Protein AF-W6N9U9-F1 (afdb_monomer_lite)

Foldseek 3Di:
DQPLPPADLVPLVSLVVVLVVLLVVLVVLLVVLCVQQVDLVDADPCNQVSLVVSVVVLVVSLVSNVVSLVVSLVVLVVVLVVDD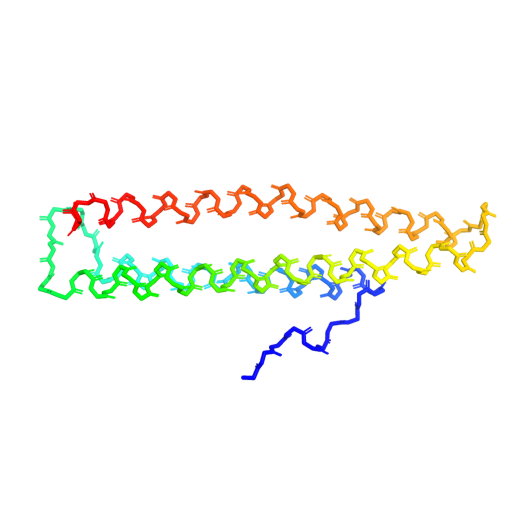PPDPVNVVSVVSNVVSVVVVVVSVVSSVVSVVSSCSRCVVVD

Sequence (126 aa):
MSSSAQVDCKDLAAFMTRLGALRKADDSVIIELNDALPTQSFHPKNSRATCEHVGKRLAELQLERIALIERCLSENQQQENSVPQGTMEARLLRNTIRQIRAEFEVEEIIGARTRKAVDERCGKIF

InterPro domains:
  IPR019171 Intermembrane space protein MIX23 [PF09774] (9-88)
  IPR019171 Intermembrane space protein MIX23 [PTHR31905] (3-125)

pLDDT: mean 87.93, std 12.4, range [34.09, 97.5]

Structure (mmCIF, N/CA/C/O backbone):
data_AF-W6N9U9-F1
#
_entry.id   AF-W6N9U9-F1
#
loop_
_atom_site.group_PDB
_atom_site.id
_atom_site.type_symbol
_atom_site.label_atom_id
_atom_site.label_alt_id
_atom_site.label_comp_id
_atom_site.label_asym_id
_atom_site.label_entity_id
_atom_site.label_seq_id
_atom_site.pdbx_PDB_ins_code
_atom_site.Cartn_x
_atom_site.Cartn_y
_atom_site.Cartn_z
_atom_site.occupancy
_atom_site.B_iso_or_equiv
_atom_site.auth_seq_id
_atom_site.auth_comp_id
_atom_site.auth_asym_id
_atom_site.auth_atom_id
_atom_site.pdbx_PDB_model_num
ATOM 1 N N . MET A 1 1 ? 14.512 -11.206 4.074 1.00 34.09 1 MET A N 1
ATOM 2 C CA . MET A 1 1 ? 13.668 -11.474 5.260 1.00 34.09 1 MET A CA 1
ATOM 3 C C . MET A 1 1 ? 12.483 -10.528 5.176 1.00 34.09 1 MET A C 1
ATOM 5 O O . MET A 1 1 ? 12.710 -9.334 5.050 1.00 34.09 1 MET A O 1
ATOM 9 N N . SER A 1 2 ? 11.263 -11.065 5.097 1.00 39.62 2 SER A N 1
ATOM 10 C CA . SER A 1 2 ? 10.049 -10.301 4.779 1.00 39.62 2 SER A CA 1
ATOM 11 C C . SER A 1 2 ? 9.704 -9.330 5.907 1.00 39.62 2 SER A C 1
ATOM 13 O O . SER A 1 2 ? 9.392 -9.738 7.023 1.00 39.62 2 SER A O 1
ATOM 15 N N . SER A 1 3 ? 9.772 -8.037 5.617 1.00 51.97 3 SER A N 1
ATOM 16 C CA . SER A 1 3 ? 9.519 -6.926 6.546 1.00 51.97 3 SER A CA 1
ATOM 17 C C . SER A 1 3 ? 8.032 -6.704 6.882 1.00 51.97 3 SER A C 1
ATOM 19 O O . SER A 1 3 ? 7.674 -5.705 7.502 1.00 51.97 3 SER A O 1
ATOM 21 N N . SER A 1 4 ? 7.158 -7.640 6.512 1.00 51.28 4 SER A N 1
ATOM 22 C CA . SER A 1 4 ? 5.743 -7.667 6.896 1.00 51.28 4 SER A CA 1
ATOM 23 C C . SER A 1 4 ? 5.505 -8.071 8.362 1.00 51.28 4 SER A C 1
ATOM 25 O O . SER A 1 4 ? 4.443 -7.780 8.904 1.00 51.28 4 SER A O 1
ATOM 27 N N . ALA A 1 5 ? 6.484 -8.687 9.036 1.00 55.97 5 ALA A N 1
ATOM 28 C CA . ALA A 1 5 ? 6.303 -9.280 10.366 1.00 55.97 5 ALA A CA 1
ATOM 29 C C . ALA A 1 5 ? 6.328 -8.296 11.562 1.00 55.97 5 ALA A C 1
ATOM 31 O O . ALA A 1 5 ? 6.091 -8.723 12.687 1.00 55.97 5 ALA A O 1
ATOM 32 N N . GLN A 1 6 ? 6.608 -7.002 11.360 1.00 75.50 6 GLN A N 1
ATOM 33 C CA . GLN A 1 6 ? 6.885 -6.053 12.459 1.00 75.50 6 GLN A CA 1
ATOM 34 C C . GLN A 1 6 ? 5.933 -4.849 12.548 1.00 75.50 6 GLN A C 1
ATOM 36 O O . GLN A 1 6 ? 6.245 -3.863 13.208 1.00 75.50 6 GLN A O 1
ATOM 41 N N . VAL A 1 7 ? 4.779 -4.900 11.882 1.00 91.19 7 VAL A N 1
ATOM 42 C CA . VAL A 1 7 ? 3.794 -3.807 11.934 1.00 91.19 7 VAL A CA 1
ATOM 43 C C . VAL A 1 7 ? 2.706 -4.170 12.924 1.00 91.19 7 VAL A C 1
ATOM 45 O O . VAL A 1 7 ? 2.032 -5.185 12.723 1.00 91.19 7 VAL A O 1
ATOM 48 N N . ASP A 1 8 ? 2.535 -3.326 13.939 1.00 93.31 8 ASP A N 1
ATOM 49 C CA . ASP A 1 8 ? 1.359 -3.332 14.802 1.00 93.31 8 ASP A CA 1
ATOM 50 C C . ASP A 1 8 ? 0.169 -2.759 14.025 1.00 93.31 8 ASP A C 1
ATOM 52 O O . ASP A 1 8 ? 0.121 -1.569 13.719 1.00 93.31 8 ASP A O 1
ATOM 56 N N . CYS A 1 9 ? -0.787 -3.617 13.674 1.00 94.31 9 CYS A N 1
ATOM 57 C CA . CYS A 1 9 ? -1.967 -3.221 12.916 1.00 94.31 9 CYS A CA 1
ATOM 58 C C . CYS A 1 9 ? -2.978 -2.406 13.735 1.00 94.31 9 CYS A C 1
ATOM 60 O O . CYS A 1 9 ? -3.915 -1.856 13.154 1.00 94.31 9 CYS A O 1
ATOM 62 N N . LYS A 1 10 ? -2.816 -2.320 15.062 1.00 89.94 10 LYS A N 1
ATOM 63 C CA . LYS A 1 10 ? -3.651 -1.478 15.933 1.00 89.94 10 LYS A CA 1
ATOM 64 C C . LYS A 1 10 ? -3.230 -0.013 15.869 1.00 89.94 10 LYS A C 1
ATOM 66 O O . LYS A 1 10 ? -4.052 0.876 16.091 1.00 89.94 10 LYS A O 1
ATOM 71 N N . ASP A 1 11 ? -1.969 0.236 15.529 1.00 94.50 11 ASP A N 1
ATOM 72 C CA . ASP A 1 11 ? -1.463 1.563 15.218 1.00 94.50 11 ASP A CA 1
ATOM 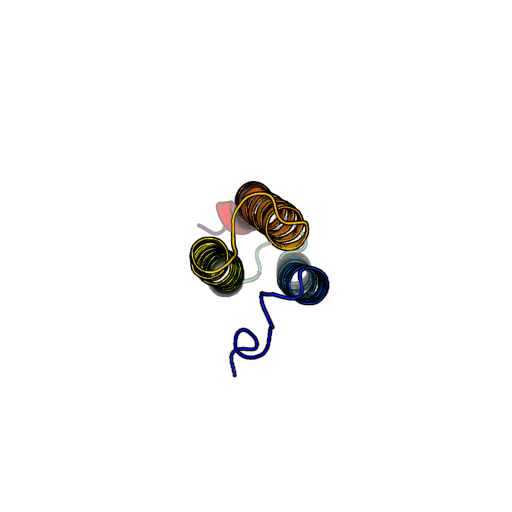73 C C . ASP A 1 11 ? -1.665 1.858 13.725 1.00 94.50 11 ASP A C 1
ATOM 75 O O . ASP A 1 11 ? -0.884 1.470 12.849 1.00 94.50 11 ASP A O 1
ATOM 79 N N . LEU A 1 12 ? -2.737 2.594 13.435 1.00 95.06 12 LEU A N 1
ATOM 80 C CA . LEU A 1 12 ? -3.058 3.044 12.086 1.00 95.06 12 LEU A CA 1
ATOM 81 C C . LEU A 1 12 ? -1.899 3.828 11.442 1.00 95.06 12 LEU A C 1
ATOM 83 O O . LEU A 1 12 ? -1.664 3.685 10.243 1.00 95.06 12 LEU A O 1
ATOM 87 N N . ALA A 1 13 ? -1.153 4.631 12.205 1.00 95.62 13 ALA A N 1
ATOM 88 C CA . ALA A 1 13 ? -0.032 5.394 11.664 1.00 95.62 13 ALA A CA 1
ATOM 89 C C . ALA A 1 13 ? 1.140 4.478 11.283 1.00 95.62 13 ALA A C 1
ATOM 91 O O . ALA A 1 13 ? 1.751 4.674 10.226 1.00 95.62 13 ALA A O 1
ATOM 92 N N . ALA A 1 14 ? 1.422 3.449 12.088 1.00 94.88 14 ALA A N 1
ATOM 93 C CA . ALA A 1 14 ? 2.426 2.436 11.766 1.00 94.88 14 ALA A CA 1
ATOM 94 C C . ALA A 1 14 ? 2.053 1.658 10.492 1.00 94.88 14 ALA A C 1
ATOM 96 O O . ALA A 1 14 ? 2.888 1.505 9.593 1.00 94.88 14 ALA A O 1
ATOM 97 N N . PHE A 1 15 ? 0.788 1.238 10.372 1.00 96.00 15 PHE A N 1
ATOM 98 C CA . PHE A 1 15 ? 0.259 0.604 9.161 1.00 96.00 15 PHE A CA 1
ATOM 99 C C . PHE A 1 15 ? 0.429 1.494 7.923 1.00 96.00 15 PHE A C 1
ATOM 101 O O . PHE A 1 15 ? 1.043 1.067 6.941 1.00 96.00 15 PHE A O 1
ATOM 108 N N . MET A 1 16 ? -0.040 2.744 7.980 1.00 96.31 16 MET A N 1
ATOM 109 C CA . MET A 1 16 ? 0.037 3.683 6.854 1.00 96.31 16 MET A CA 1
ATOM 110 C C . MET A 1 16 ? 1.485 3.978 6.450 1.00 96.31 16 MET A C 1
ATOM 112 O O . MET A 1 16 ? 1.812 4.014 5.262 1.00 96.31 16 MET A O 1
ATOM 116 N N . THR A 1 17 ? 2.378 4.132 7.431 1.00 95.81 17 THR A N 1
ATOM 117 C CA . THR A 1 17 ? 3.812 4.355 7.195 1.00 95.81 17 THR A CA 1
ATOM 118 C C . THR A 1 17 ? 4.430 3.178 6.452 1.00 95.81 17 THR A C 1
ATOM 120 O O . THR A 1 17 ? 5.135 3.365 5.456 1.00 95.81 17 THR A O 1
ATOM 123 N N . ARG A 1 18 ? 4.140 1.951 6.896 1.00 95.00 18 ARG A N 1
ATOM 124 C CA . ARG A 1 18 ? 4.647 0.745 6.244 1.00 95.00 18 ARG A CA 1
ATOM 125 C C . ARG A 1 18 ? 4.095 0.586 4.834 1.00 95.00 18 ARG A C 1
ATOM 127 O O . ARG A 1 18 ? 4.870 0.314 3.918 1.00 95.00 18 ARG A O 1
ATOM 134 N N . LEU A 1 19 ? 2.784 0.735 4.659 1.00 95.81 19 LEU A N 1
ATOM 135 C CA . LEU A 1 19 ? 2.144 0.594 3.355 1.00 95.81 19 LEU A CA 1
ATOM 136 C C . LEU A 1 19 ? 2.698 1.626 2.363 1.00 95.81 19 LEU A C 1
ATOM 138 O O . LEU A 1 19 ? 3.021 1.286 1.226 1.00 95.81 19 LEU A O 1
ATOM 142 N N . GLY A 1 20 ? 2.915 2.864 2.816 1.00 94.81 20 GLY A N 1
ATOM 143 C CA . GLY A 1 20 ? 3.592 3.897 2.037 1.00 94.81 20 GLY A CA 1
ATOM 144 C C . GLY A 1 20 ? 5.028 3.526 1.655 1.00 94.81 20 GLY A C 1
ATOM 145 O O . GLY A 1 20 ? 5.426 3.731 0.511 1.00 94.81 20 GLY A O 1
ATOM 146 N N . ALA A 1 21 ? 5.806 2.941 2.571 1.00 93.75 21 ALA A N 1
ATOM 147 C CA . ALA A 1 21 ? 7.161 2.470 2.272 1.00 93.75 21 ALA A CA 1
ATOM 148 C C . ALA A 1 21 ? 7.172 1.344 1.222 1.00 93.75 21 ALA A C 1
ATOM 150 O O . ALA A 1 21 ? 8.016 1.355 0.329 1.00 93.75 21 ALA A O 1
ATOM 151 N N . LEU A 1 22 ? 6.214 0.415 1.288 1.00 92.94 22 LEU A N 1
ATOM 152 C CA . LEU A 1 22 ? 6.047 -0.637 0.283 1.00 92.94 22 LEU A CA 1
ATOM 153 C C . LEU A 1 22 ? 5.659 -0.084 -1.091 1.00 92.94 22 LEU A C 1
ATOM 155 O O . LEU A 1 22 ? 6.148 -0.575 -2.100 1.00 92.94 22 LEU A O 1
ATOM 159 N N . ARG A 1 23 ? 4.817 0.953 -1.146 1.00 93.38 23 ARG A N 1
ATOM 160 C CA . ARG A 1 23 ? 4.450 1.620 -2.408 1.00 93.38 23 ARG A CA 1
ATOM 161 C C . ARG A 1 23 ? 5.634 2.358 -3.032 1.00 93.38 23 ARG A C 1
ATOM 163 O O . ARG A 1 23 ? 5.837 2.262 -4.232 1.00 93.38 23 ARG A O 1
ATOM 170 N N . LYS A 1 24 ? 6.477 3.009 -2.223 1.00 92.25 24 LYS A N 1
ATOM 171 C CA . LYS A 1 24 ? 7.729 3.629 -2.705 1.00 92.25 24 LYS A CA 1
ATOM 172 C C . LYS A 1 24 ? 8.717 2.617 -3.292 1.00 92.25 24 LYS A C 1
ATOM 174 O O . LYS A 1 24 ? 9.567 2.995 -4.090 1.00 92.25 24 LYS A O 1
ATOM 179 N N . ALA A 1 25 ? 8.636 1.342 -2.903 1.00 91.50 25 ALA A N 1
ATOM 180 C CA . ALA A 1 25 ? 9.469 0.306 -3.507 1.00 91.50 25 ALA A CA 1
ATOM 181 C C . ALA A 1 25 ? 9.107 0.064 -4.985 1.00 91.50 25 ALA A C 1
ATOM 183 O O . ALA A 1 25 ? 10.001 -0.273 -5.761 1.00 91.50 25 ALA A O 1
ATOM 184 N N . ASP A 1 26 ? 7.850 0.298 -5.385 1.00 89.31 26 ASP A N 1
ATOM 185 C CA . ASP A 1 26 ? 7.438 0.226 -6.792 1.00 89.31 26 ASP A CA 1
ATOM 186 C C . ASP A 1 26 ? 8.149 1.300 -7.624 1.00 89.31 26 ASP A C 1
ATOM 188 O O . ASP A 1 26 ? 8.626 0.996 -8.715 1.00 89.31 26 ASP A O 1
ATOM 192 N N . ASP A 1 27 ? 8.293 2.525 -7.100 1.00 88.50 27 ASP A N 1
ATOM 193 C CA . ASP A 1 27 ? 8.977 3.624 -7.799 1.00 88.50 27 ASP A CA 1
ATOM 194 C C . ASP A 1 27 ? 10.414 3.238 -8.168 1.00 88.50 27 ASP A C 1
ATOM 196 O O . ASP A 1 27 ? 10.839 3.439 -9.304 1.00 88.50 27 ASP A O 1
ATOM 200 N N . SER A 1 28 ? 11.146 2.610 -7.243 1.00 90.12 28 SER A N 1
ATOM 201 C CA . SER A 1 28 ? 12.506 2.119 -7.500 1.00 90.12 28 SER A CA 1
ATOM 202 C C . SER A 1 28 ? 12.548 1.079 -8.622 1.00 90.12 28 SER A C 1
ATOM 204 O O . SER A 1 28 ? 13.452 1.105 -9.454 1.00 90.12 28 SER A O 1
ATOM 206 N N . VAL A 1 29 ? 11.566 0.175 -8.667 1.00 89.88 29 VAL A N 1
ATOM 207 C CA . VAL A 1 29 ? 11.475 -0.858 -9.711 1.00 89.88 29 VAL A CA 1
ATOM 208 C C . VAL A 1 29 ? 11.091 -0.248 -11.067 1.00 89.88 29 VAL A C 1
ATOM 210 O O . VAL A 1 29 ? 11.600 -0.664 -12.105 1.00 89.88 29 VAL A O 1
ATOM 213 N N . ILE A 1 30 ? 10.231 0.772 -11.077 1.00 87.06 30 ILE A N 1
ATOM 214 C CA . ILE A 1 30 ? 9.862 1.505 -12.294 1.00 87.06 30 ILE A CA 1
ATOM 215 C C . ILE A 1 30 ? 11.025 2.358 -12.814 1.00 87.06 30 ILE A C 1
ATOM 217 O O . ILE A 1 30 ? 11.213 2.451 -14.027 1.00 87.06 30 ILE A O 1
ATOM 221 N N . ILE A 1 31 ? 11.825 2.963 -11.934 1.00 88.62 31 ILE A N 1
ATOM 222 C CA . ILE A 1 31 ? 13.054 3.667 -12.325 1.00 88.62 31 ILE A CA 1
ATOM 223 C C . ILE A 1 31 ? 14.017 2.688 -12.999 1.00 88.62 31 ILE A C 1
ATOM 225 O O . ILE A 1 31 ? 14.458 2.959 -14.109 1.00 88.62 31 ILE A O 1
ATOM 229 N N . GLU A 1 32 ? 14.244 1.515 -12.404 1.00 87.81 32 GLU A N 1
ATOM 230 C CA . GLU A 1 32 ? 15.076 0.461 -12.998 1.00 87.81 32 GLU A CA 1
ATOM 231 C C . GLU A 1 32 ? 14.582 0.048 -14.395 1.00 87.81 32 GLU A C 1
ATOM 233 O O . GLU A 1 32 ? 15.378 -0.092 -15.324 1.00 87.81 32 GLU A O 1
ATOM 238 N N . LEU A 1 33 ? 13.262 -0.089 -14.573 1.00 86.88 33 LEU A N 1
ATOM 239 C CA . LEU A 1 33 ? 12.662 -0.368 -15.878 1.00 86.88 33 LEU A CA 1
ATOM 240 C C . LEU A 1 33 ? 12.946 0.745 -16.890 1.00 86.88 33 LEU A C 1
ATOM 242 O O . LEU A 1 33 ? 13.313 0.457 -18.027 1.00 86.88 33 LEU A O 1
ATOM 246 N N . ASN A 1 34 ? 12.765 2.005 -16.493 1.00 85.00 34 ASN A N 1
ATOM 247 C CA . ASN A 1 34 ? 13.012 3.150 -17.365 1.00 85.00 34 ASN A CA 1
ATOM 248 C C . ASN A 1 34 ? 14.504 3.304 -17.696 1.00 85.00 34 ASN A C 1
ATOM 250 O O . ASN A 1 34 ? 14.826 3.664 -18.821 1.00 85.00 34 ASN A O 1
ATOM 254 N N . ASP A 1 35 ? 15.412 2.992 -16.774 1.00 85.31 35 ASP A N 1
ATOM 255 C CA . ASP A 1 35 ? 16.856 3.052 -17.020 1.00 85.31 35 ASP A CA 1
ATOM 256 C C . ASP A 1 35 ? 17.313 1.932 -17.964 1.00 85.31 35 ASP A C 1
ATOM 258 O O . ASP A 1 35 ? 18.137 2.148 -18.855 1.00 85.31 35 ASP A O 1
ATOM 262 N N . ALA A 1 36 ? 16.751 0.731 -17.807 1.00 82.81 36 ALA A N 1
ATOM 263 C CA . ALA A 1 36 ? 17.061 -0.406 -18.664 1.00 82.81 36 ALA A CA 1
ATOM 264 C C . ALA A 1 36 ? 16.402 -0.307 -20.053 1.00 82.81 36 ALA A C 1
ATOM 266 O O . ALA A 1 36 ? 16.974 -0.778 -21.039 1.00 82.81 36 ALA A O 1
ATOM 267 N N . LEU A 1 37 ? 15.212 0.299 -20.138 1.00 81.38 37 LEU A N 1
ATOM 268 C CA . LEU A 1 37 ? 14.412 0.476 -21.356 1.00 81.38 37 LEU A CA 1
ATOM 269 C C . LEU A 1 37 ? 13.980 1.949 -21.530 1.00 81.38 37 LEU A C 1
ATOM 271 O O . LEU A 1 37 ? 12.784 2.266 -21.482 1.00 81.38 37 LEU A O 1
ATOM 275 N N . PRO A 1 38 ? 14.933 2.869 -21.783 1.00 74.75 38 PRO A N 1
ATOM 276 C CA . PRO A 1 38 ? 14.674 4.312 -21.772 1.00 74.75 38 PRO A CA 1
ATOM 277 C C . PRO A 1 38 ? 13.726 4.767 -22.880 1.00 74.75 38 PRO A C 1
ATOM 279 O O . PRO A 1 38 ? 12.954 5.714 -22.707 1.00 74.75 38 PRO A O 1
ATOM 282 N N . THR A 1 39 ? 13.726 4.071 -24.019 1.00 71.69 39 THR A N 1
ATOM 283 C CA . THR A 1 39 ? 12.839 4.377 -25.146 1.00 71.69 39 THR A CA 1
ATOM 284 C C . THR A 1 39 ? 12.083 3.134 -25.588 1.00 71.69 39 THR A C 1
ATOM 286 O O . THR A 1 39 ? 12.613 2.029 -25.559 1.00 71.69 39 THR A O 1
ATOM 289 N N . GLN A 1 40 ? 10.841 3.316 -26.043 1.00 63.44 40 GLN A N 1
ATOM 290 C CA . GLN A 1 40 ? 10.022 2.217 -26.574 1.00 63.44 40 GLN A CA 1
ATOM 291 C C . GLN A 1 40 ? 10.552 1.647 -27.901 1.00 63.44 40 GLN A C 1
ATOM 293 O O . GLN A 1 40 ? 10.076 0.611 -28.349 1.00 63.44 40 GLN A O 1
ATOM 298 N N . SER A 1 41 ? 11.469 2.354 -28.563 1.00 63.28 41 SER A N 1
ATOM 299 C CA . SER A 1 41 ? 11.935 2.051 -29.921 1.00 63.28 41 SER A CA 1
ATOM 300 C C . SER A 1 41 ? 13.270 1.306 -29.945 1.00 63.28 41 SER A C 1
ATOM 302 O O . SER A 1 41 ? 13.695 0.852 -31.004 1.00 63.28 41 SER A O 1
ATOM 304 N N . PHE A 1 42 ? 13.953 1.211 -28.802 1.00 64.81 42 PHE A N 1
ATOM 305 C CA . PHE A 1 42 ? 15.256 0.573 -28.682 1.00 64.81 42 PHE A CA 1
ATOM 306 C C . PHE A 1 42 ? 15.192 -0.526 -27.627 1.00 64.81 42 PHE A C 1
ATOM 308 O O . PHE A 1 42 ? 15.039 -0.253 -26.439 1.00 64.81 42 PHE A O 1
ATOM 315 N N . HIS A 1 43 ? 15.334 -1.772 -28.074 1.00 67.12 43 HIS A N 1
ATOM 316 C CA . HIS A 1 43 ? 15.334 -2.944 -27.208 1.00 67.12 43 HIS A CA 1
ATOM 317 C C . HIS A 1 43 ? 16.744 -3.550 -27.163 1.00 67.12 43 HIS A C 1
ATOM 319 O O . HIS A 1 43 ? 17.165 -4.201 -28.124 1.00 67.12 43 HIS A O 1
ATOM 325 N N . PRO A 1 44 ? 17.498 -3.364 -26.064 1.00 68.12 44 PRO A N 1
ATOM 326 C CA . PRO A 1 44 ? 18.706 -4.139 -25.799 1.00 68.12 44 PRO A CA 1
ATOM 327 C C . PRO A 1 44 ? 18.448 -5.653 -25.898 1.00 68.12 44 PRO A C 1
ATOM 329 O O . PRO A 1 44 ? 17.340 -6.124 -25.642 1.00 68.12 44 PRO A O 1
ATOM 332 N N . LYS A 1 45 ? 19.480 -6.462 -26.174 1.00 67.81 45 LYS A N 1
ATOM 333 C CA . LYS A 1 45 ? 19.339 -7.933 -26.278 1.00 67.81 45 LYS A CA 1
ATOM 334 C C . LYS A 1 45 ? 18.691 -8.592 -25.046 1.00 67.81 45 LYS A C 1
ATOM 336 O O . LYS A 1 45 ? 18.030 -9.614 -25.187 1.00 67.81 45 LYS A O 1
ATOM 341 N N . ASN A 1 46 ? 18.837 -7.991 -23.864 1.00 75.06 46 ASN A N 1
ATOM 342 C CA . ASN A 1 46 ? 18.338 -8.534 -22.596 1.00 75.06 46 ASN A CA 1
ATOM 343 C C . ASN A 1 46 ? 16.951 -8.005 -22.188 1.00 75.06 46 ASN A C 1
ATOM 345 O O . ASN A 1 46 ? 16.487 -8.313 -21.093 1.00 75.06 46 ASN A O 1
ATOM 349 N N . SER A 1 47 ? 16.274 -7.241 -23.053 1.00 81.44 47 SER A N 1
ATOM 350 C CA . SER A 1 47 ? 15.025 -6.545 -22.704 1.00 81.44 47 SER A CA 1
ATOM 351 C C . SER A 1 47 ? 13.936 -7.473 -22.164 1.00 81.44 47 SER A C 1
ATOM 353 O O . SER A 1 47 ? 13.223 -7.112 -21.233 1.00 81.44 47 SER A O 1
ATOM 355 N N . ARG A 1 48 ? 13.836 -8.695 -22.704 1.00 84.06 48 ARG A N 1
ATOM 356 C CA . ARG A 1 48 ? 12.852 -9.691 -22.260 1.00 84.06 48 ARG A CA 1
ATOM 357 C C . ARG A 1 48 ? 13.102 -10.154 -20.826 1.00 84.06 48 ARG A C 1
ATOM 359 O O . ARG A 1 48 ? 12.185 -10.125 -20.015 1.00 84.06 48 ARG A O 1
ATOM 366 N N . ALA A 1 49 ? 14.341 -10.529 -20.510 1.00 86.50 49 ALA A N 1
ATOM 367 C CA . ALA A 1 49 ? 14.710 -10.973 -19.169 1.00 86.50 49 ALA A CA 1
ATOM 368 C C . ALA A 1 49 ? 14.506 -9.853 -18.134 1.00 86.50 49 ALA A C 1
ATOM 370 O O . ALA A 1 49 ? 14.007 -10.110 -17.041 1.00 86.50 49 ALA A O 1
ATOM 371 N N . THR A 1 50 ? 14.824 -8.605 -18.497 1.00 87.12 50 THR A N 1
ATOM 372 C CA . THR A 1 50 ? 14.542 -7.432 -17.658 1.00 87.12 50 THR A CA 1
ATOM 373 C C . THR A 1 50 ? 13.044 -7.265 -17.407 1.00 87.12 50 THR A C 1
ATOM 375 O O . THR A 1 50 ? 12.639 -7.113 -16.259 1.00 87.12 50 THR A O 1
ATOM 378 N N . CYS A 1 51 ? 12.213 -7.339 -18.449 1.00 88.94 51 CYS A N 1
ATOM 379 C CA . CYS A 1 51 ? 10.760 -7.227 -18.323 1.00 88.94 51 CYS A CA 1
ATOM 380 C C . CYS A 1 51 ? 10.152 -8.323 -17.440 1.00 88.94 51 CYS A C 1
ATOM 382 O O . CYS A 1 51 ? 9.346 -8.024 -16.560 1.00 88.94 51 CYS A O 1
ATOM 384 N N . GLU A 1 52 ? 10.564 -9.579 -17.630 1.00 89.56 52 GLU A N 1
ATOM 385 C CA . GLU A 1 52 ? 10.120 -10.704 -16.797 1.00 89.56 52 GLU A CA 1
ATOM 386 C C . GLU A 1 52 ? 10.538 -10.507 -15.329 1.00 89.56 52 GLU A C 1
ATOM 388 O O . GLU A 1 52 ? 9.732 -10.707 -14.417 1.00 89.56 52 GLU A O 1
ATOM 393 N N . HIS A 1 53 ? 11.772 -10.051 -15.090 1.00 90.31 53 HIS A N 1
ATOM 394 C CA . HIS A 1 53 ? 12.286 -9.782 -13.747 1.00 90.31 53 HIS A CA 1
ATOM 395 C C . HIS A 1 53 ? 11.532 -8.645 -13.040 1.00 90.31 53 HIS A C 1
ATOM 397 O O . HIS A 1 53 ? 11.074 -8.814 -11.908 1.00 90.31 53 HIS A O 1
ATOM 403 N N . VAL A 1 54 ? 11.374 -7.502 -13.713 1.00 90.56 54 VAL A N 1
ATOM 404 C CA . VAL A 1 54 ? 10.659 -6.323 -13.204 1.00 90.56 54 VAL A CA 1
ATOM 405 C C . VAL A 1 54 ? 9.193 -6.650 -12.930 1.00 90.56 54 VAL A C 1
ATOM 407 O O . VAL A 1 54 ? 8.693 -6.358 -11.843 1.00 90.56 54 VAL A O 1
ATOM 410 N N . GLY A 1 55 ? 8.514 -7.297 -13.883 1.00 90.31 55 GLY A N 1
ATOM 411 C CA . GLY A 1 55 ? 7.112 -7.683 -13.740 1.00 90.31 55 GLY A CA 1
ATOM 412 C C . GLY A 1 55 ? 6.895 -8.607 -12.542 1.00 90.31 55 GLY A C 1
ATOM 413 O O . GLY A 1 55 ? 5.988 -8.378 -11.742 1.00 90.31 55 GLY A O 1
ATOM 414 N N . LYS A 1 56 ? 7.779 -9.598 -12.356 1.00 91.94 56 LYS A N 1
ATOM 415 C CA . LYS A 1 56 ? 7.739 -10.488 -11.191 1.00 91.94 56 LYS A CA 1
ATOM 416 C C . LYS A 1 56 ? 7.920 -9.723 -9.878 1.00 91.94 56 LYS A C 1
ATOM 418 O O . LYS A 1 56 ? 7.142 -9.934 -8.952 1.00 91.94 56 LYS A O 1
ATOM 423 N N . ARG A 1 57 ? 8.896 -8.813 -9.800 1.00 93.56 57 ARG A N 1
ATOM 424 C CA . ARG A 1 57 ? 9.143 -8.014 -8.586 1.00 93.56 57 ARG A CA 1
ATOM 425 C C . ARG A 1 57 ? 7.966 -7.110 -8.230 1.00 93.56 57 ARG A C 1
ATOM 427 O O . ARG A 1 57 ? 7.596 -7.047 -7.064 1.00 93.56 57 ARG A O 1
ATOM 434 N N . LEU A 1 58 ? 7.351 -6.447 -9.210 1.00 93.19 58 LEU A N 1
ATOM 435 C CA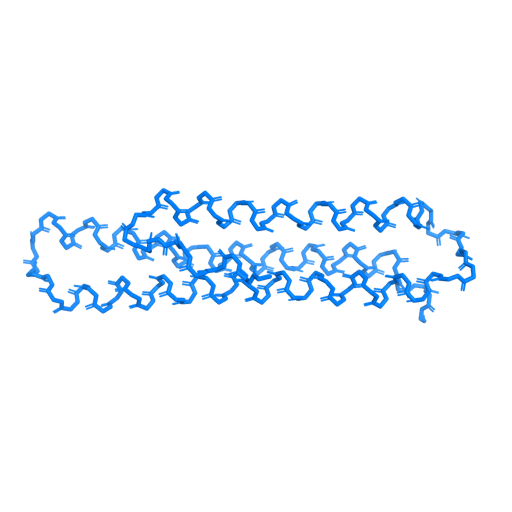 . LEU A 1 58 ? 6.158 -5.626 -8.970 1.00 93.19 58 LEU A CA 1
ATOM 436 C C . LEU A 1 58 ? 4.972 -6.470 -8.492 1.00 93.19 58 LEU A C 1
ATOM 438 O O . LEU A 1 58 ? 4.256 -6.051 -7.586 1.00 93.19 58 LEU A O 1
ATOM 442 N N . ALA A 1 59 ? 4.788 -7.671 -9.047 1.00 92.19 59 ALA A N 1
ATOM 443 C CA . ALA A 1 59 ? 3.755 -8.593 -8.583 1.00 92.19 59 ALA A CA 1
ATOM 444 C C . ALA A 1 59 ? 4.005 -9.055 -7.135 1.00 92.19 59 ALA A C 1
ATOM 446 O O . ALA A 1 59 ? 3.079 -9.070 -6.328 1.00 92.19 59 ALA A O 1
ATOM 447 N N . GLU A 1 60 ? 5.250 -9.382 -6.778 1.00 94.12 60 GLU A N 1
ATOM 448 C CA . GLU A 1 60 ? 5.631 -9.748 -5.406 1.00 94.12 60 GLU A CA 1
ATOM 449 C C . GLU A 1 60 ? 5.387 -8.600 -4.414 1.00 94.12 60 GLU A C 1
ATOM 451 O O . GLU A 1 60 ? 4.819 -8.823 -3.344 1.00 94.12 60 GLU A O 1
ATOM 456 N N . LEU A 1 61 ? 5.746 -7.365 -4.782 1.00 93.56 61 LEU A N 1
ATOM 457 C CA . LEU A 1 61 ? 5.485 -6.177 -3.963 1.00 93.56 61 LEU A CA 1
ATOM 458 C C . LEU A 1 61 ? 3.982 -5.917 -3.792 1.00 93.56 61 LEU A C 1
ATOM 460 O O . LEU A 1 61 ? 3.534 -5.613 -2.684 1.00 93.56 61 LEU A O 1
ATOM 464 N N . GLN A 1 62 ? 3.192 -6.083 -4.858 1.00 93.94 62 GLN A N 1
ATOM 465 C CA . GLN A 1 62 ? 1.735 -5.970 -4.794 1.00 93.94 62 GLN A CA 1
ATOM 466 C C . GLN A 1 62 ? 1.137 -7.014 -3.836 1.00 93.94 62 GLN A C 1
ATOM 468 O O . GLN A 1 62 ? 0.298 -6.674 -3.001 1.00 93.94 62 GLN A O 1
ATOM 473 N N . LEU A 1 63 ? 1.598 -8.267 -3.906 1.00 94.44 63 LEU A N 1
ATOM 474 C CA . LEU A 1 63 ? 1.169 -9.328 -2.990 1.00 94.44 63 LEU A CA 1
ATOM 475 C C . LEU A 1 63 ? 1.531 -9.011 -1.533 1.00 94.44 63 LEU A C 1
ATOM 477 O O . LEU A 1 63 ? 0.700 -9.214 -0.650 1.00 94.44 63 LEU A O 1
ATOM 481 N N . GLU A 1 64 ? 2.728 -8.475 -1.266 1.00 94.25 64 GLU A N 1
ATOM 482 C CA . GLU A 1 64 ? 3.125 -8.079 0.094 1.00 94.25 64 GLU A CA 1
ATOM 483 C C . GLU A 1 64 ? 2.206 -6.980 0.654 1.00 94.25 64 GLU A C 1
ATOM 485 O O . GLU A 1 64 ? 1.822 -7.029 1.827 1.00 94.25 64 GLU A O 1
ATOM 490 N N . ARG A 1 65 ? 1.809 -6.007 -0.177 1.00 95.69 65 ARG A N 1
ATOM 491 C CA . ARG A 1 65 ? 0.879 -4.942 0.229 1.00 95.69 65 ARG A CA 1
ATOM 492 C C . ARG A 1 65 ? -0.516 -5.472 0.510 1.00 95.69 65 ARG A C 1
ATOM 494 O O . ARG A 1 65 ? -1.058 -5.165 1.569 1.00 95.69 65 ARG A O 1
ATOM 501 N N . ILE A 1 66 ? -1.070 -6.292 -0.383 1.00 95.62 66 ILE A N 1
ATOM 502 C CA . ILE A 1 66 ? -2.392 -6.907 -0.188 1.00 95.62 66 ILE A CA 1
ATOM 503 C C . ILE A 1 66 ? -2.400 -7.728 1.104 1.00 95.62 66 ILE A C 1
ATOM 505 O O . ILE A 1 66 ? -3.267 -7.517 1.949 1.00 95.62 66 ILE A O 1
ATOM 509 N N . ALA A 1 67 ? -1.382 -8.565 1.320 1.00 95.56 67 ALA A N 1
ATOM 510 C CA . ALA A 1 67 ? -1.265 -9.367 2.533 1.00 95.56 67 ALA A CA 1
ATOM 511 C C . ALA A 1 67 ? -1.196 -8.506 3.809 1.00 95.56 67 ALA A C 1
ATOM 513 O O . ALA A 1 67 ? -1.779 -8.863 4.834 1.00 95.56 67 ALA A O 1
ATOM 514 N N . LEU A 1 68 ? -0.510 -7.355 3.768 1.00 96.19 68 LEU A N 1
ATOM 515 C CA . LEU A 1 68 ? -0.471 -6.420 4.895 1.00 96.19 68 LEU A CA 1
ATOM 516 C C . LEU A 1 68 ? -1.851 -5.810 5.180 1.00 96.19 68 LEU A C 1
ATOM 518 O O . LEU A 1 68 ? -2.254 -5.757 6.344 1.00 96.19 68 LEU A O 1
ATOM 522 N N . ILE A 1 69 ? -2.564 -5.360 4.143 1.00 97.06 69 ILE A N 1
ATOM 523 C CA . ILE A 1 69 ? -3.900 -4.763 4.278 1.00 97.06 69 ILE A CA 1
ATOM 524 C C . ILE A 1 69 ? -4.889 -5.809 4.812 1.00 97.06 69 ILE A C 1
ATOM 526 O O . ILE A 1 69 ? -5.588 -5.537 5.788 1.00 97.06 69 ILE A O 1
ATOM 530 N N . GLU A 1 70 ? -4.907 -7.018 4.242 1.00 97.00 70 GLU A N 1
ATOM 531 C CA . GLU A 1 70 ? -5.757 -8.133 4.684 1.00 97.00 70 GLU A CA 1
ATOM 532 C C . GLU A 1 70 ? -5.506 -8.500 6.146 1.00 97.00 70 GLU A C 1
ATOM 534 O O . GLU A 1 70 ? -6.450 -8.599 6.937 1.00 97.00 70 GLU A O 1
ATOM 539 N N . ARG A 1 71 ? -4.232 -8.653 6.527 1.00 96.00 71 ARG A N 1
ATOM 540 C CA . ARG A 1 71 ? -3.847 -8.969 7.904 1.00 96.00 71 ARG A CA 1
ATOM 541 C C . ARG A 1 71 ? -4.330 -7.893 8.870 1.00 96.00 71 ARG A C 1
ATOM 543 O O . ARG A 1 71 ? -5.019 -8.214 9.836 1.00 96.00 71 ARG A O 1
ATOM 550 N N . CYS A 1 72 ? -4.026 -6.624 8.596 1.00 96.88 72 CYS A N 1
ATOM 551 C CA . CYS A 1 72 ? -4.426 -5.542 9.490 1.00 96.88 72 CYS A CA 1
ATOM 552 C C . CYS A 1 72 ? -5.943 -5.361 9.549 1.00 96.88 72 CYS A C 1
ATOM 554 O O . CYS A 1 72 ? -6.481 -5.065 10.616 1.00 96.88 72 CYS A O 1
ATOM 556 N N . LEU A 1 73 ? -6.653 -5.590 8.445 1.00 97.06 73 LEU A N 1
ATOM 557 C CA . LEU A 1 73 ? -8.108 -5.576 8.438 1.00 97.06 73 LEU A CA 1
ATOM 558 C C . LEU A 1 73 ? -8.683 -6.688 9.329 1.00 97.06 73 LEU A C 1
ATOM 560 O O . LEU A 1 73 ? -9.582 -6.419 10.124 1.00 97.06 73 LEU A O 1
ATOM 564 N N . SER A 1 74 ? -8.146 -7.906 9.219 1.00 96.69 74 SER A N 1
ATOM 565 C CA . SER A 1 74 ? -8.556 -9.064 10.021 1.00 96.69 74 SER A CA 1
ATOM 566 C C . SER A 1 74 ? -8.317 -8.835 11.516 1.00 96.69 74 SER A C 1
ATOM 568 O O . SER A 1 74 ? -9.242 -8.979 12.315 1.00 96.69 74 SER A O 1
ATOM 570 N N . GLU A 1 75 ? -7.117 -8.391 11.903 1.00 96.25 75 GLU A N 1
ATOM 571 C CA . GLU A 1 75 ? -6.768 -8.126 13.306 1.00 96.25 75 GLU A CA 1
ATOM 572 C C . GLU A 1 75 ? -7.680 -7.058 13.938 1.00 96.25 75 GLU A C 1
ATOM 574 O O . GLU A 1 75 ? -8.181 -7.240 15.050 1.00 96.25 75 GLU A O 1
ATOM 579 N N . ASN A 1 76 ? -7.970 -5.968 13.215 1.00 96.31 76 ASN A N 1
ATOM 580 C CA . ASN A 1 76 ? -8.856 -4.916 13.720 1.00 96.31 76 ASN A CA 1
ATOM 581 C C . ASN A 1 76 ? -10.323 -5.376 13.816 1.00 96.31 76 ASN A C 1
ATOM 583 O O . ASN A 1 76 ? -11.004 -5.032 14.781 1.00 96.31 76 ASN A O 1
ATOM 587 N N . GLN A 1 77 ? -10.812 -6.177 12.862 1.00 95.81 77 GLN A N 1
ATOM 588 C CA . GLN A 1 77 ? -12.166 -6.751 12.917 1.00 95.81 77 GLN A CA 1
ATOM 589 C C . GLN A 1 77 ? -12.328 -7.743 14.071 1.00 95.81 77 GLN A C 1
ATOM 591 O O . GLN A 1 77 ? -13.361 -7.760 14.738 1.00 95.81 77 GLN A O 1
ATOM 596 N N . GLN A 1 78 ? -11.303 -8.552 14.346 1.00 95.94 78 GLN A N 1
ATOM 597 C CA . GLN A 1 78 ? -11.297 -9.429 15.516 1.00 95.94 78 GLN A CA 1
ATOM 598 C C . GLN A 1 78 ? -11.364 -8.617 16.810 1.00 95.94 78 GLN A C 1
ATOM 600 O O . GLN A 1 78 ? -12.135 -8.962 17.706 1.00 95.94 78 GLN A O 1
ATOM 605 N N . GLN A 1 79 ? -10.616 -7.512 16.891 1.00 93.88 79 GLN A N 1
ATOM 606 C CA . GLN A 1 79 ? -10.666 -6.638 18.056 1.00 93.88 79 GLN A CA 1
ATOM 607 C C . GLN A 1 79 ? -12.033 -5.956 18.215 1.00 93.88 79 GLN A C 1
ATOM 609 O O . GLN A 1 79 ? -12.505 -5.819 19.342 1.00 93.88 79 GLN A O 1
ATOM 614 N N . GLU A 1 80 ? -12.721 -5.603 17.126 1.00 94.19 80 GLU A N 1
ATOM 615 C CA . GLU A 1 80 ? -14.045 -4.965 17.183 1.00 94.19 80 GLU A CA 1
ATOM 616 C C . GLU A 1 80 ? -15.073 -5.835 17.906 1.00 94.19 80 GLU A C 1
ATOM 618 O O . GLU A 1 80 ? -15.855 -5.324 18.706 1.00 94.19 80 GLU A O 1
ATOM 623 N N . ASN A 1 81 ? -15.001 -7.153 17.720 1.00 92.62 81 ASN A N 1
ATOM 624 C CA . ASN A 1 81 ? -15.879 -8.105 18.402 1.00 92.62 81 ASN A CA 1
ATOM 625 C C . ASN A 1 81 ? -15.639 -8.180 19.917 1.00 92.62 81 ASN A C 1
ATOM 627 O O . ASN A 1 81 ? -16.504 -8.654 20.651 1.00 92.62 81 ASN A O 1
ATOM 631 N N . SER A 1 82 ? -14.471 -7.737 20.389 1.00 93.50 82 SER A N 1
ATOM 632 C CA . SER A 1 82 ? -14.101 -7.770 21.808 1.00 93.50 82 SER A CA 1
ATOM 633 C C . SER A 1 82 ? -14.399 -6.463 22.551 1.00 93.50 82 SER A C 1
ATOM 635 O O . SER A 1 82 ? -14.437 -6.454 23.781 1.00 93.50 82 SER A O 1
ATOM 637 N N . VAL A 1 83 ? -14.634 -5.364 21.825 1.00 94.00 83 VAL A N 1
ATOM 638 C CA . VAL A 1 83 ? -14.851 -4.035 22.409 1.00 94.00 83 VAL A CA 1
ATOM 639 C C . VAL A 1 83 ? -16.353 -3.771 22.601 1.00 94.00 83 VAL A C 1
ATOM 641 O O . VAL A 1 83 ? -17.131 -3.914 21.654 1.00 94.00 83 VAL A O 1
ATOM 644 N N . PRO A 1 84 ? -16.800 -3.318 23.790 1.00 94.44 84 PRO A N 1
ATOM 645 C CA . PRO A 1 84 ? -18.202 -2.989 24.021 1.00 94.44 84 PRO A CA 1
ATOM 646 C C . PRO A 1 84 ? -18.715 -1.905 23.066 1.00 94.44 84 PRO A C 1
ATOM 648 O O . PRO A 1 84 ? -18.092 -0.851 22.881 1.00 94.44 84 PRO A O 1
ATOM 651 N N . GLN A 1 85 ? -19.894 -2.135 22.485 1.00 92.62 85 GLN A N 1
ATOM 652 C CA . GLN A 1 85 ? -20.529 -1.166 21.597 1.00 92.62 85 GLN A CA 1
ATOM 653 C C . GLN A 1 85 ? -20.868 0.145 22.325 1.00 92.62 85 GLN A C 1
ATOM 655 O O . GLN A 1 85 ? -21.052 0.193 23.537 1.00 92.62 85 GLN A O 1
ATOM 660 N N . GLY A 1 86 ? -20.941 1.241 21.566 1.00 92.00 86 GLY A N 1
ATOM 661 C CA . GLY A 1 86 ? -21.257 2.574 22.096 1.00 92.00 86 GLY A CA 1
ATOM 662 C C . GLY A 1 86 ? -20.078 3.308 22.746 1.00 92.00 86 GLY A C 1
ATOM 663 O O . GLY A 1 86 ? -20.155 4.527 22.904 1.00 92.00 86 GLY A O 1
ATOM 664 N N . THR A 1 87 ? -18.974 2.615 23.033 1.00 95.81 87 THR A N 1
ATOM 665 C CA . THR A 1 87 ? -17.750 3.206 23.592 1.00 95.81 87 THR A CA 1
ATOM 666 C C . THR A 1 87 ? -16.999 4.079 22.582 1.00 95.81 87 THR A C 1
ATOM 668 O O . THR A 1 87 ? -17.176 3.966 21.363 1.00 95.81 87 THR A O 1
ATOM 671 N N . MET A 1 88 ? -16.135 4.963 23.093 1.00 95.31 88 MET A N 1
ATOM 672 C CA . MET A 1 88 ? -15.204 5.736 22.263 1.00 95.31 88 MET A CA 1
ATOM 673 C C . MET A 1 88 ? -14.258 4.809 21.489 1.00 95.31 88 MET A C 1
ATOM 675 O O . MET A 1 88 ? -14.044 5.009 20.297 1.00 95.31 88 MET A O 1
ATOM 679 N N . GLU A 1 89 ? -13.753 3.763 22.144 1.00 94.00 89 GLU A N 1
ATOM 680 C CA . GLU A 1 89 ? -12.852 2.776 21.546 1.00 94.00 89 GLU A CA 1
ATOM 681 C C . GLU A 1 89 ? -13.494 2.075 20.342 1.00 94.00 89 GLU A C 1
ATOM 683 O O . GLU A 1 89 ? -12.908 2.063 19.262 1.00 94.00 89 GLU A O 1
ATOM 688 N N . ALA A 1 90 ? -14.746 1.615 20.465 1.00 95.19 90 ALA A N 1
ATOM 689 C CA . ALA A 1 90 ? -15.472 1.015 19.343 1.00 95.19 90 ALA A CA 1
ATOM 690 C C . ALA A 1 90 ? -15.631 1.987 18.158 1.00 95.19 90 ALA A C 1
ATOM 692 O O . ALA A 1 90 ? -15.599 1.580 16.998 1.00 95.19 90 ALA A O 1
ATOM 693 N N . ARG A 1 91 ? -15.805 3.293 18.419 1.00 95.50 91 ARG A N 1
ATOM 694 C CA . ARG A 1 91 ? -15.885 4.313 17.354 1.00 95.50 91 ARG A CA 1
ATOM 695 C C . ARG A 1 91 ? -14.541 4.506 16.657 1.00 95.50 91 ARG A C 1
ATOM 697 O O . ARG A 1 91 ? -14.516 4.582 15.430 1.00 95.50 91 ARG A O 1
ATOM 704 N N . LEU A 1 92 ? -13.451 4.580 17.420 1.00 94.56 92 LEU A N 1
ATOM 705 C CA . LEU A 1 92 ? -12.099 4.713 16.877 1.00 94.56 92 LEU A CA 1
ATOM 706 C C . LEU A 1 92 ? -11.726 3.494 16.031 1.00 94.56 92 LEU A C 1
ATOM 708 O O . LEU A 1 92 ? -11.284 3.657 14.898 1.00 94.56 92 LEU A O 1
ATOM 712 N N . LEU A 1 93 ? -12.010 2.291 16.523 1.00 95.69 93 LEU A N 1
ATOM 713 C CA . LEU A 1 93 ? -11.709 1.051 15.820 1.00 95.69 93 LEU A CA 1
ATOM 714 C C . LEU A 1 93 ? -12.487 0.915 14.504 1.00 95.69 93 LEU A C 1
ATOM 716 O O . LEU A 1 93 ? -11.898 0.601 13.472 1.00 95.69 93 LEU A O 1
ATOM 720 N N . ARG A 1 94 ? -13.780 1.266 14.491 1.00 95.50 94 ARG A N 1
ATOM 721 C CA . ARG A 1 94 ? -14.569 1.349 13.247 1.00 95.50 94 ARG A CA 1
ATOM 722 C C . ARG A 1 94 ? -13.981 2.331 12.240 1.00 95.50 94 ARG A C 1
ATOM 724 O O . ARG A 1 94 ? -13.956 2.047 11.043 1.00 95.50 94 ARG A O 1
ATOM 731 N N . ASN A 1 95 ? -13.501 3.481 12.712 1.00 95.81 95 ASN A N 1
ATOM 732 C CA . ASN A 1 95 ? -12.836 4.453 11.851 1.00 95.81 95 ASN A CA 1
ATOM 733 C C . ASN A 1 95 ? -11.526 3.898 11.278 1.00 95.81 95 ASN A C 1
ATOM 735 O O . ASN A 1 95 ? -11.278 4.095 10.089 1.00 95.81 95 ASN A O 1
ATOM 739 N N . THR A 1 96 ? -10.729 3.183 12.076 1.00 96.25 96 THR A N 1
ATOM 740 C CA . THR A 1 96 ? -9.512 2.493 11.621 1.00 96.25 96 THR A CA 1
ATOM 741 C C . THR A 1 96 ? -9.833 1.446 10.557 1.00 96.25 96 THR A C 1
ATOM 743 O O . THR A 1 96 ? -9.272 1.497 9.465 1.00 96.25 96 THR A O 1
ATOM 746 N N . ILE A 1 97 ? -10.801 0.558 10.810 1.00 97.25 97 ILE A N 1
ATOM 747 C CA . ILE A 1 97 ? -11.251 -0.463 9.848 1.00 97.25 97 ILE A CA 1
ATOM 748 C C . ILE A 1 97 ? -11.689 0.180 8.530 1.00 97.25 97 ILE A C 1
ATOM 750 O O . ILE A 1 97 ? -11.318 -0.296 7.458 1.00 97.25 97 ILE A O 1
ATOM 754 N N . ARG A 1 98 ? -12.460 1.273 8.592 1.00 97.50 98 ARG A N 1
ATOM 755 C CA . ARG A 1 98 ? -12.903 2.005 7.398 1.00 97.50 98 ARG A CA 1
ATOM 756 C C . ARG A 1 98 ? -11.723 2.547 6.590 1.00 97.50 98 ARG A C 1
ATOM 758 O O . ARG A 1 98 ? -11.755 2.463 5.368 1.00 97.50 98 ARG A O 1
ATOM 765 N N . GLN A 1 99 ? -10.703 3.090 7.253 1.00 97.38 99 GLN A N 1
ATOM 766 C CA . GLN A 1 99 ? -9.505 3.592 6.575 1.00 97.38 99 GLN A CA 1
ATOM 767 C C . GLN A 1 99 ? -8.703 2.457 5.933 1.00 97.38 99 GLN A C 1
ATOM 769 O O . GLN A 1 99 ? -8.377 2.552 4.758 1.00 97.38 99 GLN A O 1
ATOM 774 N N . ILE A 1 100 ? -8.484 1.346 6.643 1.00 97.06 100 ILE A N 1
ATOM 775 C CA . ILE A 1 100 ? -7.791 0.172 6.084 1.00 97.06 100 ILE A CA 1
ATOM 776 C C . ILE A 1 100 ? -8.551 -0.391 4.872 1.00 97.06 100 ILE A C 1
ATOM 778 O O . ILE A 1 100 ? -7.934 -0.747 3.875 1.00 97.06 100 ILE A O 1
ATOM 782 N N . ARG A 1 101 ? -9.891 -0.435 4.909 1.00 96.88 101 ARG A N 1
ATOM 783 C CA . ARG A 1 101 ? -10.703 -0.867 3.756 1.00 96.88 101 ARG A CA 1
ATOM 784 C C . ARG A 1 101 ? -10.512 0.030 2.535 1.00 96.88 101 ARG A C 1
ATOM 786 O O . ARG A 1 101 ? -10.406 -0.494 1.434 1.00 96.88 101 ARG A O 1
ATOM 793 N N . ALA A 1 102 ? -10.438 1.346 2.725 1.00 97.25 102 ALA A N 1
ATOM 794 C CA . ALA A 1 102 ? -10.194 2.276 1.624 1.00 97.25 102 ALA A CA 1
ATOM 795 C C . ALA A 1 102 ? -8.828 2.034 0.952 1.00 97.25 102 ALA A C 1
ATOM 797 O O . ALA A 1 102 ? -8.684 2.255 -0.248 1.00 97.25 102 ALA A O 1
ATOM 798 N N . GLU A 1 103 ? -7.838 1.515 1.686 1.00 97.00 103 GLU A N 1
ATOM 799 C CA . GLU A 1 103 ? -6.527 1.194 1.113 1.00 97.00 103 GLU A CA 1
ATOM 800 C C . GLU A 1 103 ? -6.557 0.044 0.095 1.00 97.00 103 GLU A C 1
ATOM 802 O O . GLU A 1 103 ? -5.670 -0.002 -0.757 1.00 97.00 103 GLU A O 1
ATOM 807 N N . PHE A 1 104 ? -7.568 -0.838 0.113 1.00 93.25 104 PHE A N 1
ATOM 808 C CA . PHE A 1 104 ? -7.749 -1.837 -0.951 1.00 93.25 104 PHE A CA 1
ATOM 809 C C . PHE A 1 104 ? -8.046 -1.184 -2.299 1.00 93.25 104 PHE A C 1
ATOM 811 O O . PHE A 1 104 ? -7.395 -1.506 -3.288 1.00 93.25 104 PHE A O 1
ATOM 818 N N . GLU A 1 105 ? -8.987 -0.238 -2.336 1.00 93.19 105 GLU A N 1
ATOM 819 C CA . GLU A 1 105 ? -9.349 0.477 -3.567 1.00 93.19 105 GLU A CA 1
ATOM 820 C C . GLU A 1 105 ? -8.140 1.248 -4.118 1.00 93.19 105 GLU A C 1
ATOM 822 O O . GLU A 1 105 ? -7.872 1.260 -5.321 1.00 93.19 105 GLU A O 1
ATOM 827 N N . VAL A 1 106 ? -7.347 1.845 -3.224 1.00 96.00 106 VAL A N 1
ATOM 828 C CA . VAL A 1 106 ? -6.092 2.512 -3.592 1.00 96.00 106 VAL A CA 1
ATOM 829 C C . VAL A 1 106 ? -5.080 1.513 -4.161 1.00 96.00 106 VAL A C 1
ATOM 831 O O . VAL A 1 106 ? -4.423 1.812 -5.159 1.00 96.00 106 VAL A O 1
ATOM 834 N N . GLU A 1 107 ? -4.953 0.326 -3.565 1.00 94.75 107 GLU A N 1
ATOM 835 C CA . GLU A 1 107 ? -4.034 -0.711 -4.038 1.00 94.75 107 GLU A CA 1
ATOM 836 C C . GLU A 1 107 ? -4.412 -1.242 -5.427 1.00 94.75 107 GLU A C 1
ATOM 838 O O . GLU A 1 107 ? -3.532 -1.444 -6.263 1.00 94.75 107 GLU A O 1
ATOM 843 N N . GLU A 1 108 ? -5.703 -1.394 -5.727 1.00 92.25 108 GLU A N 1
ATOM 844 C CA . GLU A 1 108 ? -6.161 -1.771 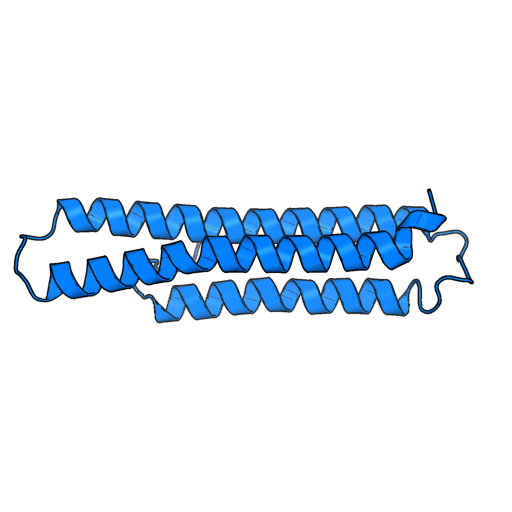-7.070 1.00 92.25 108 GLU A CA 1
ATOM 845 C C . GLU A 1 108 ? -5.735 -0.744 -8.126 1.00 92.25 108 GLU A C 1
ATOM 847 O O . GLU A 1 108 ? -5.225 -1.114 -9.192 1.00 92.25 108 GLU A O 1
ATOM 852 N N . ILE A 1 109 ? -5.879 0.548 -7.812 1.00 94.62 109 ILE A N 1
ATOM 853 C CA . ILE A 1 109 ? -5.475 1.649 -8.695 1.00 94.62 109 ILE A CA 1
ATOM 854 C C . ILE A 1 109 ? -3.956 1.656 -8.894 1.00 94.62 109 ILE A C 1
ATOM 856 O O . ILE A 1 109 ? -3.486 1.804 -10.026 1.00 94.62 109 ILE A O 1
ATOM 860 N N . ILE A 1 110 ? -3.178 1.502 -7.820 1.00 92.31 110 ILE A N 1
ATOM 861 C CA . ILE A 1 110 ? -1.711 1.455 -7.893 1.00 92.31 110 ILE A CA 1
ATOM 862 C C . ILE A 1 110 ? -1.268 0.262 -8.735 1.00 92.31 110 ILE A C 1
ATOM 864 O O . ILE A 1 110 ? -0.507 0.446 -9.684 1.00 92.31 110 ILE A O 1
ATOM 868 N N . GLY A 1 111 ? -1.807 -0.929 -8.468 1.00 91.62 111 GLY A N 1
ATOM 869 C CA . GLY A 1 111 ? -1.517 -2.130 -9.244 1.00 91.62 111 GLY A CA 1
ATOM 870 C C . GLY A 1 111 ? -1.866 -1.974 -10.727 1.00 91.62 111 GLY A C 1
ATOM 871 O O . GLY A 1 111 ? -1.117 -2.415 -11.594 1.00 91.62 111 GLY A O 1
ATOM 872 N N . ALA A 1 112 ? -2.984 -1.321 -11.057 1.00 91.88 112 ALA A N 1
ATOM 873 C CA . ALA A 1 112 ? -3.345 -1.062 -12.450 1.00 91.88 112 ALA A CA 1
ATOM 874 C C . ALA A 1 112 ? -2.347 -0.119 -13.141 1.00 91.88 112 ALA A C 1
ATOM 876 O O . ALA A 1 112 ? -1.986 -0.338 -14.298 1.00 91.88 112 ALA A O 1
ATOM 877 N N . ARG A 1 113 ? -1.868 0.911 -12.431 1.00 91.62 113 ARG A N 1
ATOM 878 C CA . ARG A 1 113 ? -0.863 1.852 -12.946 1.00 91.62 113 ARG A CA 1
ATOM 879 C C . ARG A 1 113 ? 0.497 1.191 -13.152 1.00 91.62 113 ARG A C 1
ATOM 881 O O . ARG A 1 113 ? 1.102 1.410 -14.198 1.00 91.62 113 ARG A O 1
ATOM 888 N N . THR A 1 114 ? 0.964 0.384 -12.200 1.00 90.38 114 THR A N 1
ATOM 889 C CA . THR A 1 114 ? 2.256 -0.312 -12.319 1.00 90.38 114 THR A CA 1
ATOM 890 C C . THR A 1 114 ? 2.229 -1.338 -13.446 1.00 90.38 114 THR A C 1
ATOM 892 O O . THR A 1 114 ? 3.152 -1.357 -14.257 1.00 90.38 114 THR A O 1
ATOM 895 N N . ARG A 1 115 ? 1.139 -2.110 -13.583 1.00 90.12 115 ARG A N 1
ATOM 896 C CA . ARG A 1 115 ? 0.936 -3.016 -14.728 1.00 90.12 115 ARG A CA 1
ATOM 897 C C . ARG A 1 115 ? 0.975 -2.272 -16.057 1.00 90.12 115 ARG A C 1
ATOM 899 O O . ARG A 1 115 ? 1.757 -2.633 -16.925 1.00 90.12 115 ARG A O 1
ATOM 906 N N . LYS A 1 116 ? 0.224 -1.174 -16.177 1.00 89.94 116 LYS A N 1
ATOM 907 C CA . LYS A 1 116 ? 0.227 -0.347 -17.389 1.00 89.94 116 LYS A CA 1
ATOM 908 C C . LYS A 1 116 ? 1.630 0.167 -17.740 1.00 89.94 116 LYS A C 1
ATOM 910 O O . LYS A 1 116 ? 2.009 0.131 -18.904 1.00 89.94 116 LYS A O 1
ATOM 915 N N . ALA A 1 117 ? 2.406 0.620 -16.754 1.00 87.12 117 ALA A N 1
ATOM 916 C CA . ALA A 1 117 ? 3.771 1.093 -16.983 1.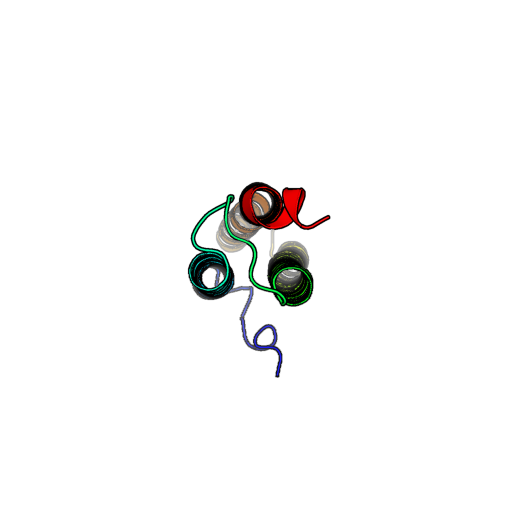00 87.12 117 ALA A CA 1
ATOM 917 C C . ALA A 1 117 ? 4.694 -0.020 -17.509 1.00 87.12 117 ALA A C 1
ATOM 919 O O . ALA A 1 117 ? 5.505 0.228 -18.402 1.00 87.12 117 ALA A O 1
ATOM 920 N N . VAL A 1 118 ? 4.550 -1.247 -16.996 1.00 87.25 118 VAL A N 1
ATOM 921 C CA . VAL A 1 118 ? 5.256 -2.418 -17.532 1.00 87.25 118 VAL A CA 1
ATOM 922 C C . VAL A 1 118 ? 4.786 -2.714 -18.952 1.00 87.25 118 VAL A C 1
ATOM 924 O O . VAL A 1 118 ? 5.623 -2.810 -19.841 1.00 87.25 118 VAL A O 1
ATOM 927 N N . ASP A 1 119 ? 3.480 -2.785 -19.202 1.00 87.19 119 ASP A N 1
ATOM 928 C CA . ASP A 1 119 ? 2.916 -3.116 -20.518 1.00 87.19 119 ASP A CA 1
ATOM 929 C C . ASP A 1 119 ? 3.333 -2.113 -21.605 1.00 87.19 119 ASP A C 1
ATOM 931 O O . ASP A 1 119 ? 3.689 -2.502 -22.714 1.00 87.19 119 ASP A O 1
ATOM 935 N N . GLU A 1 120 ? 3.374 -0.815 -21.297 1.00 85.62 120 GLU A N 1
ATOM 936 C CA . GLU A 1 120 ? 3.799 0.221 -22.248 1.00 85.62 120 GLU A CA 1
ATOM 937 C C . GLU A 1 120 ? 5.284 0.117 -22.635 1.00 85.62 120 GLU A C 1
ATOM 939 O O . GLU A 1 120 ? 5.675 0.543 -23.726 1.00 85.62 120 GLU A O 1
ATOM 944 N N . ARG A 1 121 ? 6.125 -0.437 -21.755 1.00 83.81 121 ARG A N 1
ATOM 945 C CA . ARG A 1 121 ? 7.568 -0.617 -21.991 1.00 83.81 121 ARG A CA 1
ATOM 946 C C . ARG A 1 121 ? 7.897 -1.996 -22.557 1.00 83.81 121 ARG A C 1
ATOM 948 O O . ARG A 1 121 ? 8.757 -2.111 -23.427 1.00 83.81 121 ARG A O 1
ATOM 955 N N . CYS A 1 122 ? 7.202 -3.019 -22.075 1.00 84.12 122 CYS A N 1
ATOM 956 C CA . CYS A 1 122 ? 7.462 -4.430 -22.328 1.00 84.12 122 CYS A CA 1
ATOM 957 C C . CYS A 1 122 ? 6.554 -5.050 -23.393 1.00 84.12 122 CYS A C 1
ATOM 959 O O . CYS A 1 122 ? 6.922 -6.063 -23.980 1.00 84.12 122 CYS A O 1
ATOM 961 N N . GLY A 1 123 ? 5.409 -4.443 -23.706 1.00 72.19 123 GLY A N 1
ATOM 962 C CA . GLY A 1 123 ? 4.397 -5.007 -24.604 1.00 72.19 123 GLY A CA 1
ATOM 963 C C . GLY A 1 123 ? 4.800 -5.129 -26.077 1.00 72.19 123 GLY A C 1
ATOM 964 O O . GLY A 1 123 ? 4.056 -5.721 -26.842 1.00 72.19 123 GLY A O 1
ATOM 965 N N . LYS A 1 124 ? 5.955 -4.582 -26.488 1.00 62.88 124 LYS A N 1
ATOM 966 C CA . LYS A 1 124 ? 6.553 -4.785 -27.828 1.00 62.88 124 LYS A CA 1
ATOM 967 C C . LYS A 1 124 ? 7.720 -5.778 -27.836 1.00 62.88 124 LYS A C 1
ATOM 969 O O . LYS A 1 124 ? 8.249 -6.097 -28.896 1.00 62.88 124 LYS A O 1
ATOM 974 N N . ILE A 1 125 ? 8.170 -6.197 -26.652 1.00 61.31 125 ILE A N 1
ATOM 975 C CA . ILE A 1 125 ? 9.248 -7.180 -26.478 1.00 61.31 125 ILE A CA 1
ATOM 976 C C . ILE A 1 125 ? 8.683 -8.611 -26.554 1.00 61.31 125 ILE A C 1
ATOM 978 O O . ILE A 1 125 ? 9.440 -9.555 -26.801 1.00 61.31 125 ILE A O 1
ATOM 982 N N . PHE A 1 126 ? 7.365 -8.748 -26.381 1.00 52.94 126 PHE A N 1
ATOM 983 C CA . PHE A 1 126 ? 6.580 -9.956 -26.615 1.00 52.94 126 PHE A CA 1
A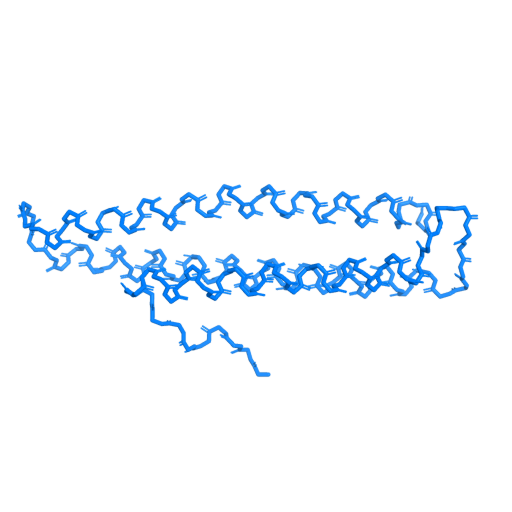TOM 984 C C . PHE A 1 126 ? 5.761 -9.845 -27.899 1.00 52.94 126 PHE A C 1
ATOM 986 O O . PHE A 1 126 ? 5.287 -8.725 -28.196 1.00 52.94 126 PHE A O 1
#

Secondary structure (DSSP, 8-state):
--GGGG--TT-HHHHHHHHHHHHHHHHHHHHHHHHHS--TT---TTHHHHHHHHHHHHHHHHHHHHHHHHHHHHHHHHHHTTSPTTSHHHHHHHHHHHHHHHHHHHHHHHHHHHHHHHHHHHTTT-

Radius of gyration: 18.56 Å; chains: 1; bounding box: 41×17×54 Å

Organism: Haemonchus contortus (NCBI:txid6289)